Protein AF-A0A9W6B5H7-F1 (afdb_monomer_lite)

pLDDT: mean 91.6, std 6.84, range [58.97, 98.62]

Structure (mmCIF, N/CA/C/O backbone):
data_AF-A0A9W6B5H7-F1
#
_entry.id   AF-A0A9W6B5H7-F1
#
loop_
_atom_site.group_PDB
_atom_site.id
_atom_site.type_symbol
_atom_site.label_atom_id
_atom_site.label_alt_id
_atom_site.label_comp_id
_atom_site.label_asym_id
_atom_site.label_entity_id
_atom_site.label_seq_id
_atom_site.pdbx_PDB_ins_code
_atom_site.Cartn_x
_atom_site.Cartn_y
_atom_site.Cartn_z
_atom_site.occupancy
_atom_site.B_iso_or_equiv
_atom_site.auth_seq_id
_atom_site.auth_comp_id
_atom_site.auth_asym_id
_atom_site.auth_atom_id
_atom_site.pdbx_PDB_model_num
ATOM 1 N N . MET A 1 1 ? -3.589 -27.703 13.456 1.00 58.97 1 MET A N 1
ATOM 2 C CA . MET A 1 1 ? -4.017 -26.442 14.111 1.00 58.97 1 MET A CA 1
ATOM 3 C C . MET A 1 1 ? -4.837 -25.630 13.110 1.00 58.97 1 MET A C 1
ATOM 5 O O . MET A 1 1 ? -4.331 -25.389 12.023 1.00 58.97 1 MET A O 1
ATOM 9 N N . LYS A 1 2 ? -6.095 -25.257 13.400 1.00 81.12 2 LYS A N 1
ATOM 10 C CA . LYS A 1 2 ? -6.900 -24.434 12.470 1.00 81.12 2 LYS A CA 1
ATOM 11 C C . LYS A 1 2 ? -6.377 -22.989 12.473 1.00 81.12 2 LYS A C 1
ATOM 13 O O . LYS A 1 2 ? -6.200 -22.404 13.541 1.00 81.12 2 LYS A O 1
ATOM 18 N N . LEU A 1 3 ? -6.104 -22.424 11.295 1.00 87.00 3 LEU A N 1
ATOM 19 C CA . LEU A 1 3 ? -5.715 -21.017 11.154 1.00 87.00 3 LEU A CA 1
ATOM 20 C C . LEU A 1 3 ? -6.911 -20.115 11.483 1.00 87.00 3 LEU A C 1
ATOM 22 O O . LEU A 1 3 ? -8.020 -20.344 11.004 1.00 87.00 3 LEU A O 1
ATOM 26 N N . THR A 1 4 ? -6.695 -19.089 12.307 1.00 95.19 4 THR A N 1
ATOM 27 C CA . THR A 1 4 ? -7.731 -18.091 12.610 1.00 95.19 4 THR A CA 1
ATOM 28 C C . THR A 1 4 ? -7.755 -17.014 11.527 1.00 95.19 4 THR A C 1
ATOM 30 O O . THR A 1 4 ? -6.717 -16.729 10.928 1.00 95.19 4 THR A O 1
ATOM 33 N N . LYS A 1 5 ? -8.909 -16.358 11.315 1.00 95.75 5 LYS A N 1
ATOM 34 C CA . LYS A 1 5 ? -9.032 -15.216 10.381 1.00 95.75 5 LYS A CA 1
ATOM 35 C C . LYS A 1 5 ? -7.930 -14.179 10.610 1.00 95.75 5 LYS A C 1
ATOM 37 O O . LYS A 1 5 ? -7.270 -13.764 9.670 1.00 95.75 5 LYS A O 1
ATOM 42 N N . ARG A 1 6 ?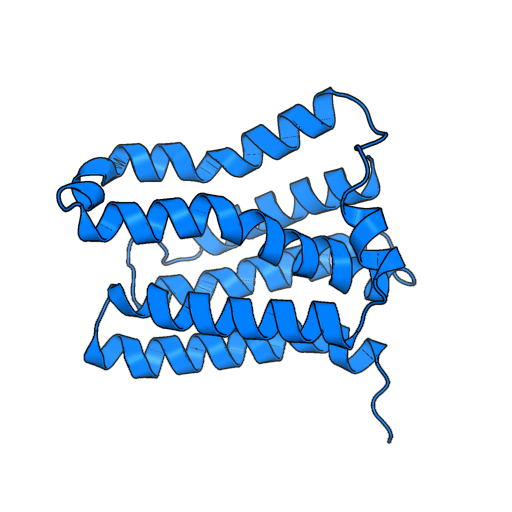 -7.662 -13.862 11.881 1.00 96.19 6 ARG A N 1
ATOM 43 C CA . ARG A 1 6 ? -6.600 -12.938 12.285 1.00 96.19 6 ARG A CA 1
ATOM 44 C C . ARG A 1 6 ? -5.213 -13.365 11.819 1.00 96.19 6 ARG A C 1
ATOM 46 O O . ARG A 1 6 ? -4.495 -12.546 11.265 1.00 96.19 6 ARG A O 1
ATOM 53 N N . LYS A 1 7 ? -4.833 -14.628 12.031 1.00 96.19 7 LYS A N 1
ATOM 54 C CA . LYS A 1 7 ? -3.529 -15.130 11.569 1.00 96.19 7 LYS A CA 1
ATOM 55 C C . LYS A 1 7 ? -3.413 -15.054 10.047 1.00 96.19 7 LYS A C 1
ATOM 57 O O . LYS A 1 7 ? -2.348 -14.720 9.553 1.00 96.19 7 LYS A O 1
ATOM 62 N N . ILE A 1 8 ? -4.504 -15.328 9.329 1.00 97.69 8 ILE A N 1
ATOM 63 C CA . ILE A 1 8 ? -4.529 -15.258 7.865 1.00 97.69 8 ILE A CA 1
ATOM 64 C C . ILE A 1 8 ? -4.346 -13.813 7.388 1.00 97.69 8 ILE A C 1
ATOM 66 O O . ILE A 1 8 ? -3.457 -13.560 6.585 1.00 97.69 8 ILE A O 1
ATOM 70 N N . VAL A 1 9 ? -5.126 -12.866 7.917 1.00 98.06 9 VAL A N 1
ATOM 71 C CA . VAL A 1 9 ? -5.035 -11.450 7.528 1.00 98.06 9 VAL A CA 1
ATOM 72 C C . VAL A 1 9 ? -3.661 -10.871 7.865 1.00 98.06 9 VAL A C 1
ATOM 74 O O . VAL A 1 9 ? -3.029 -10.276 7.003 1.00 98.06 9 VAL A O 1
ATOM 77 N N . LEU A 1 10 ? -3.130 -11.105 9.067 1.00 97.81 10 LEU A N 1
ATOM 78 C CA . LEU A 1 10 ? -1.811 -10.575 9.439 1.00 97.81 10 LEU A CA 1
ATOM 79 C C . LEU A 1 10 ? -0.652 -11.216 8.655 1.00 97.81 10 LEU A C 1
ATOM 81 O O . LEU A 1 10 ? 0.398 -10.600 8.524 1.00 97.81 10 LEU A O 1
ATOM 85 N N . ALA A 1 11 ? -0.824 -12.426 8.116 1.00 97.88 11 ALA A N 1
ATOM 86 C CA . ALA A 1 11 ? 0.166 -13.055 7.240 1.00 97.88 11 ALA A CA 1
ATOM 87 C C . ALA A 1 11 ? -0.019 -12.690 5.756 1.00 97.88 11 ALA A C 1
ATOM 89 O O . ALA A 1 11 ? 0.908 -12.871 4.967 1.00 97.88 11 ALA A O 1
ATOM 90 N N . SER A 1 12 ? -1.193 -12.179 5.367 1.00 98.44 12 SER A N 1
ATOM 91 C CA . SER A 1 12 ? -1.520 -11.894 3.967 1.00 98.44 12 SER A CA 1
ATOM 92 C C . SER A 1 12 ? -0.563 -10.920 3.266 1.00 98.44 12 SER A C 1
ATOM 94 O O . SER A 1 12 ? -0.251 -11.202 2.110 1.00 98.44 12 SER A O 1
ATOM 96 N N . PRO A 1 13 ? 0.031 -9.892 3.916 1.00 98.44 13 PRO A N 1
ATOM 97 C CA . PRO A 1 13 ? 1.033 -9.056 3.259 1.00 98.44 13 PRO A CA 1
ATOM 98 C C . PRO A 1 13 ? 2.221 -9.858 2.729 1.00 98.44 13 PRO A C 1
ATOM 100 O O . PRO A 1 13 ? 2.645 -9.641 1.606 1.00 98.44 13 PRO A O 1
ATOM 103 N N . LEU A 1 14 ? 2.715 -10.840 3.489 1.00 98.12 14 LEU A N 1
ATOM 104 C CA . LEU A 1 14 ? 3.861 -11.653 3.070 1.00 98.12 14 LEU A CA 1
ATOM 105 C C . LEU A 1 14 ? 3.535 -12.507 1.841 1.00 98.12 14 LEU A C 1
ATOM 107 O O . LEU A 1 14 ? 4.377 -12.674 0.963 1.00 98.12 14 LEU A O 1
ATOM 111 N N . LEU A 1 15 ? 2.305 -13.024 1.767 1.00 97.88 15 LEU A N 1
ATOM 112 C CA . LEU A 1 15 ? 1.826 -13.767 0.605 1.00 97.88 15 LEU A CA 1
ATOM 113 C C . LEU A 1 15 ? 1.706 -12.860 -0.624 1.00 97.88 15 LEU A C 1
ATOM 115 O O . LEU A 1 15 ? 2.151 -13.246 -1.700 1.00 97.88 15 LEU A O 1
ATOM 119 N N . ILE A 1 16 ? 1.122 -11.671 -0.463 1.00 98.44 16 ILE A N 1
ATOM 120 C CA . ILE A 1 16 ? 0.948 -10.707 -1.557 1.00 98.44 16 ILE A CA 1
ATOM 121 C C . ILE A 1 16 ? 2.308 -10.261 -2.085 1.00 98.44 16 ILE A C 1
ATOM 123 O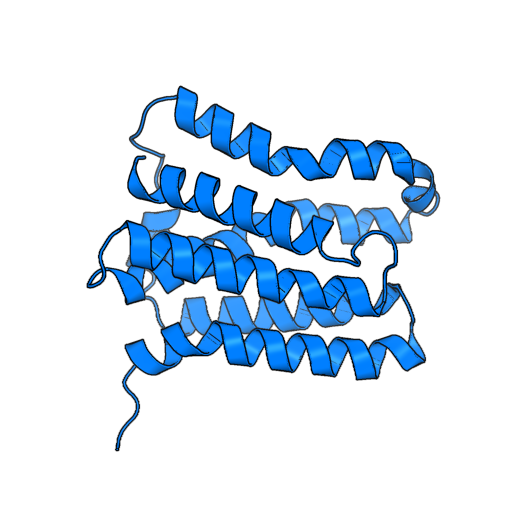 O . ILE A 1 16 ? 2.541 -10.358 -3.283 1.00 98.44 16 ILE A O 1
ATOM 127 N N . ILE A 1 17 ? 3.238 -9.913 -1.194 1.00 98.12 17 ILE A N 1
ATOM 128 C CA . ILE A 1 17 ? 4.619 -9.576 -1.549 1.00 98.12 17 ILE A CA 1
ATOM 129 C C . ILE A 1 17 ? 5.252 -10.725 -2.342 1.00 98.12 17 ILE A C 1
ATOM 131 O O . ILE A 1 17 ? 5.761 -10.507 -3.438 1.00 98.12 17 ILE A O 1
ATOM 135 N N . ALA A 1 18 ? 5.182 -11.962 -1.843 1.00 98.19 18 ALA A N 1
ATOM 136 C CA . ALA A 1 18 ? 5.758 -13.114 -2.535 1.00 98.19 18 ALA A CA 1
ATOM 137 C C . ALA A 1 18 ? 5.162 -13.325 -3.939 1.00 98.19 18 ALA A C 1
ATOM 139 O O . ALA A 1 18 ? 5.902 -13.593 -4.888 1.00 98.19 18 ALA A O 1
ATOM 140 N N . ILE A 1 19 ? 3.841 -13.170 -4.087 1.00 98.12 19 ILE A N 1
ATOM 141 C CA . ILE A 1 19 ? 3.166 -13.247 -5.388 1.00 98.12 19 ILE A CA 1
ATOM 142 C C . ILE A 1 19 ? 3.634 -12.108 -6.295 1.00 98.12 19 ILE A C 1
ATOM 144 O O . ILE A 1 19 ? 4.019 -12.371 -7.431 1.00 98.12 19 ILE A O 1
ATOM 148 N N . ASN A 1 20 ? 3.676 -10.872 -5.802 1.00 97.62 20 ASN A N 1
ATOM 149 C CA . ASN A 1 20 ? 4.128 -9.717 -6.568 1.00 97.62 20 ASN A CA 1
ATOM 150 C C . ASN A 1 20 ? 5.566 -9.914 -7.071 1.00 97.62 20 ASN A C 1
ATOM 152 O O . ASN A 1 20 ? 5.827 -9.689 -8.251 1.00 97.62 20 ASN A O 1
ATOM 156 N N . PHE A 1 21 ? 6.485 -10.403 -6.229 1.00 97.00 21 PHE A N 1
ATOM 157 C CA . PHE A 1 21 ? 7.851 -10.750 -6.643 1.00 97.00 21 PHE A CA 1
ATOM 158 C C . PHE A 1 21 ? 7.857 -11.830 -7.732 1.00 97.00 21 PHE A C 1
ATOM 160 O O . PHE A 1 21 ? 8.553 -11.683 -8.736 1.00 97.00 21 PHE A O 1
ATOM 167 N N . ALA A 1 22 ? 7.059 -12.891 -7.584 1.00 97.00 22 ALA A N 1
ATOM 168 C CA . ALA A 1 22 ? 6.954 -13.931 -8.605 1.00 97.00 22 ALA A CA 1
ATOM 169 C C . ALA A 1 22 ? 6.466 -13.362 -9.949 1.00 97.00 22 ALA A C 1
ATOM 171 O O . ALA A 1 22 ? 7.064 -13.636 -10.988 1.00 97.00 22 ALA A O 1
ATOM 172 N N . ILE A 1 23 ? 5.430 -12.521 -9.934 1.00 96.88 23 ILE A N 1
ATOM 173 C CA . ILE A 1 23 ? 4.910 -11.844 -11.128 1.00 96.88 23 ILE A CA 1
ATOM 174 C C . ILE A 1 23 ? 5.960 -10.909 -11.726 1.00 96.88 23 ILE A C 1
ATOM 176 O O . ILE A 1 23 ? 6.160 -10.922 -12.938 1.00 96.88 23 ILE A O 1
ATOM 180 N N . ALA A 1 24 ? 6.678 -10.156 -10.898 1.00 95.81 24 ALA A N 1
ATOM 181 C CA . ALA A 1 24 ? 7.726 -9.257 -11.348 1.00 95.81 24 ALA A CA 1
ATOM 182 C C . ALA A 1 24 ? 8.868 -9.993 -12.055 1.00 95.81 24 ALA A C 1
ATOM 184 O O . ALA A 1 24 ? 9.307 -9.537 -13.107 1.00 95.81 24 ALA A O 1
ATOM 185 N N . PHE A 1 25 ? 9.318 -11.140 -11.540 1.00 95.50 25 PHE A N 1
ATOM 186 C CA . PHE A 1 25 ? 10.350 -11.941 -12.204 1.00 95.50 25 PHE A CA 1
ATOM 187 C C . PHE A 1 25 ? 9.834 -12.637 -13.468 1.00 95.50 25 PHE A C 1
ATOM 189 O O . PHE A 1 25 ? 10.541 -12.677 -14.475 1.00 95.50 25 PHE A O 1
ATOM 196 N N . LEU A 1 26 ? 8.605 -13.164 -13.437 1.00 95.38 26 LEU A N 1
ATOM 197 C CA . LEU A 1 26 ? 7.999 -13.832 -14.588 1.00 95.38 26 LEU A CA 1
ATOM 198 C C . LEU A 1 26 ? 7.763 -12.844 -15.730 1.00 95.38 26 LEU A C 1
ATOM 200 O O . LEU A 1 26 ? 8.315 -13.020 -16.811 1.00 95.38 26 LEU A O 1
ATOM 204 N N . PHE A 1 27 ? 6.981 -11.790 -15.493 1.00 94.38 27 PHE A N 1
ATOM 205 C CA . PHE A 1 27 ? 6.613 -10.814 -16.519 1.00 94.38 27 PHE A CA 1
ATOM 206 C C . PHE A 1 27 ? 7.745 -9.841 -16.841 1.00 94.38 27 PHE A C 1
ATOM 208 O O . PHE A 1 27 ? 7.862 -9.429 -17.992 1.00 94.38 27 PHE A O 1
ATOM 215 N N . GLY A 1 28 ? 8.621 -9.524 -15.884 1.00 92.38 28 GLY A N 1
ATOM 216 C CA . GLY A 1 28 ? 9.789 -8.666 -16.107 1.00 92.38 28 GLY A CA 1
ATOM 217 C C . GLY A 1 28 ? 10.670 -9.154 -17.250 1.00 92.38 28 GLY A C 1
ATOM 218 O O . GLY A 1 28 ? 11.082 -8.369 -18.102 1.00 92.38 28 GLY A O 1
ATOM 219 N N . LYS A 1 29 ? 10.850 -10.474 -17.364 1.00 90.56 29 LYS A N 1
ATOM 220 C CA . LYS A 1 29 ? 11.599 -11.089 -18.466 1.00 90.56 29 LYS A CA 1
ATOM 221 C C . LYS A 1 29 ? 10.948 -10.887 -19.843 1.00 90.56 29 LYS A C 1
ATOM 223 O O . LYS A 1 29 ? 11.661 -10.862 -20.842 1.00 90.56 29 LYS A O 1
ATOM 228 N N . PHE A 1 30 ? 9.621 -10.771 -19.913 1.00 92.88 30 PHE A N 1
ATOM 229 C CA . PHE A 1 30 ? 8.880 -10.698 -21.179 1.00 92.88 30 PHE A CA 1
ATOM 230 C C . PHE A 1 30 ? 8.535 -9.270 -21.602 1.00 92.88 30 PHE A C 1
ATOM 232 O O . PHE A 1 30 ? 8.572 -8.965 -22.790 1.00 92.88 30 PHE A O 1
ATOM 239 N N . ILE A 1 31 ? 8.178 -8.406 -20.648 1.00 91.62 31 ILE A N 1
ATOM 240 C CA . ILE A 1 31 ? 7.649 -7.060 -20.921 1.00 91.62 31 ILE A CA 1
ATOM 241 C C . ILE A 1 31 ? 8.429 -5.941 -20.208 1.00 91.62 31 ILE A C 1
ATOM 243 O O . ILE A 1 31 ? 8.059 -4.768 -20.303 1.00 91.62 31 ILE A O 1
ATOM 247 N N . GLY A 1 32 ? 9.531 -6.277 -19.526 1.00 88.31 32 GLY A N 1
ATOM 248 C CA . GLY A 1 32 ? 10.439 -5.317 -18.897 1.00 88.31 32 GLY A CA 1
ATOM 249 C C . GLY A 1 32 ? 9.717 -4.395 -17.919 1.00 88.31 32 GLY A C 1
ATOM 250 O O . GLY A 1 32 ? 8.944 -4.848 -17.075 1.00 88.31 32 GLY A O 1
ATOM 251 N N . LYS A 1 33 ? 9.915 -3.079 -18.076 1.00 83.69 33 LYS A N 1
ATOM 252 C CA . LYS A 1 33 ? 9.289 -2.057 -17.223 1.00 83.69 33 LYS A CA 1
ATOM 253 C C . LYS A 1 33 ? 7.764 -2.150 -17.163 1.00 83.69 33 LYS A C 1
ATOM 255 O O . LYS A 1 33 ? 7.191 -1.823 -16.133 1.00 83.69 33 LYS A O 1
ATOM 260 N N . TRP A 1 34 ? 7.104 -2.649 -18.214 1.00 87.44 34 TRP A N 1
ATOM 261 C CA . TRP A 1 34 ? 5.646 -2.815 -18.251 1.00 87.44 34 TRP A CA 1
ATOM 262 C C . TRP A 1 34 ? 5.129 -3.912 -17.314 1.00 87.44 34 TRP A C 1
ATOM 264 O O . TRP A 1 34 ? 3.922 -3.997 -17.100 1.00 87.44 34 TRP A O 1
ATOM 274 N N . ALA A 1 35 ? 6.016 -4.707 -16.703 1.00 91.88 35 ALA A N 1
ATOM 275 C CA . ALA A 1 35 ? 5.662 -5.676 -15.670 1.00 91.88 35 ALA A CA 1
ATOM 276 C C . ALA A 1 35 ? 4.965 -5.038 -14.459 1.00 91.88 35 ALA A C 1
ATOM 278 O O . ALA A 1 35 ? 4.253 -5.741 -13.748 1.00 91.88 35 ALA A O 1
ATOM 279 N N . PHE A 1 36 ? 5.079 -3.718 -14.258 1.00 89.38 36 PHE A N 1
ATOM 280 C CA . PHE A 1 36 ? 4.302 -3.014 -13.235 1.00 89.38 36 PHE A CA 1
ATOM 281 C C . PHE A 1 36 ? 2.784 -3.204 -13.407 1.00 89.38 36 PHE A C 1
ATOM 283 O O . PHE A 1 36 ? 2.081 -3.312 -12.409 1.00 89.38 36 PHE A O 1
ATOM 290 N N . ILE A 1 37 ? 2.274 -3.302 -14.645 1.00 91.31 37 ILE A N 1
ATOM 291 C CA . ILE A 1 37 ? 0.836 -3.463 -14.912 1.00 91.31 37 ILE A CA 1
ATOM 292 C C . ILE A 1 37 ? 0.306 -4.777 -14.318 1.00 91.31 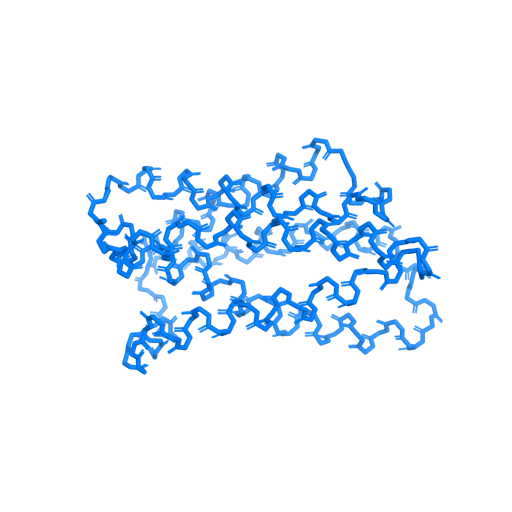37 ILE A C 1
ATOM 294 O O . ILE A 1 37 ? -0.598 -4.716 -13.484 1.00 91.31 37 ILE A O 1
ATOM 298 N N . PRO A 1 38 ? 0.822 -5.968 -14.693 1.00 94.56 38 PRO A N 1
ATOM 299 C CA . PRO A 1 38 ? 0.340 -7.211 -14.102 1.00 94.56 38 PRO A CA 1
ATOM 300 C C . PRO A 1 38 ? 0.614 -7.301 -12.596 1.00 94.56 38 PRO A C 1
ATOM 302 O O . PRO A 1 38 ? -0.206 -7.894 -11.901 1.00 94.56 38 PRO A O 1
ATOM 305 N N . ILE A 1 39 ? 1.699 -6.699 -12.081 1.00 95.12 39 ILE A N 1
ATOM 306 C CA . ILE A 1 39 ? 1.951 -6.618 -10.629 1.00 95.12 39 ILE A CA 1
ATOM 307 C C . ILE A 1 39 ? 0.793 -5.887 -9.938 1.00 95.12 39 ILE A C 1
ATOM 309 O O . ILE A 1 39 ? 0.138 -6.474 -9.082 1.00 95.12 39 ILE A O 1
ATOM 313 N N . ILE A 1 40 ? 0.486 -4.655 -10.360 1.00 94.81 40 ILE A N 1
ATOM 314 C CA . ILE A 1 40 ? -0.577 -3.830 -9.766 1.00 94.81 40 ILE A CA 1
ATOM 315 C C . ILE A 1 40 ? -1.944 -4.505 -9.881 1.00 94.81 40 ILE A C 1
ATOM 317 O O . ILE A 1 40 ? -2.703 -4.528 -8.919 1.00 94.81 40 ILE A O 1
ATOM 321 N N . LEU A 1 41 ? -2.278 -5.082 -11.038 1.00 95.94 41 LEU A N 1
ATOM 322 C CA . LEU A 1 41 ? -3.585 -5.717 -11.231 1.00 95.94 41 LEU A CA 1
ATOM 323 C C . LEU A 1 41 ? -3.783 -6.930 -10.313 1.00 95.94 41 LEU A C 1
ATOM 325 O O . LEU A 1 41 ? -4.866 -7.112 -9.753 1.00 95.94 41 LEU A O 1
ATOM 329 N N . ILE A 1 42 ? -2.748 -7.758 -10.153 1.00 97.25 42 ILE A N 1
ATOM 330 C CA . ILE A 1 42 ? -2.794 -8.924 -9.264 1.00 97.25 42 ILE A CA 1
ATOM 331 C C . ILE A 1 42 ? -2.832 -8.477 -7.807 1.00 97.25 42 ILE A C 1
ATOM 333 O O . ILE A 1 42 ? -3.641 -8.992 -7.035 1.00 97.25 42 ILE A O 1
ATOM 337 N N . GLU A 1 43 ? -2.021 -7.491 -7.441 1.00 97.50 43 GLU A N 1
ATOM 338 C CA . GLU A 1 43 ? -2.033 -6.892 -6.114 1.00 97.50 43 GLU A CA 1
ATOM 339 C C . GLU A 1 43 ? -3.411 -6.334 -5.753 1.00 97.50 43 GLU A C 1
ATOM 341 O O . GLU A 1 43 ? -3.968 -6.699 -4.719 1.00 97.50 43 GLU A O 1
ATOM 346 N N . TRP A 1 44 ? -4.010 -5.526 -6.629 1.00 98.00 44 TRP A N 1
ATOM 347 C CA . TRP A 1 44 ? -5.355 -4.992 -6.438 1.00 98.00 44 TRP A CA 1
ATOM 348 C C . TRP A 1 44 ? -6.379 -6.100 -6.246 1.00 98.00 44 TRP A C 1
ATOM 350 O O . TRP A 1 44 ? -7.208 -6.020 -5.340 1.00 98.00 44 TRP A O 1
ATOM 360 N N . TYR A 1 45 ? -6.314 -7.157 -7.058 1.00 98.25 45 TYR A N 1
ATOM 361 C CA . TYR A 1 45 ? -7.217 -8.291 -6.911 1.00 98.25 45 TYR A CA 1
ATOM 362 C C . TYR A 1 45 ? -7.056 -8.973 -5.548 1.00 98.25 45 TYR A C 1
ATOM 364 O O . TYR A 1 45 ? -8.051 -9.289 -4.895 1.00 98.25 45 TYR A O 1
ATOM 372 N N . LEU A 1 46 ? -5.818 -9.161 -5.083 1.00 98.50 46 LEU A N 1
ATOM 373 C CA . LEU A 1 46 ? -5.537 -9.755 -3.779 1.00 98.50 46 LEU A CA 1
ATOM 374 C C . LEU A 1 46 ? -5.992 -8.847 -2.632 1.00 98.50 46 LEU A C 1
ATOM 376 O O . LEU A 1 46 ? -6.680 -9.327 -1.730 1.00 98.50 46 LEU A O 1
ATOM 380 N N . PHE A 1 47 ? -5.687 -7.548 -2.672 1.00 98.62 47 PHE A N 1
ATOM 381 C CA . PHE A 1 47 ? -6.166 -6.582 -1.682 1.00 98.62 47 PHE A CA 1
ATOM 382 C C . PHE A 1 47 ? -7.688 -6.579 -1.609 1.00 98.62 47 PHE A C 1
ATOM 384 O O . PHE A 1 47 ? -8.244 -6.790 -0.531 1.00 98.62 47 PHE A O 1
ATOM 391 N N . VAL A 1 48 ? -8.373 -6.430 -2.745 1.00 98.50 48 VAL A N 1
ATOM 392 C CA . VAL A 1 48 ? -9.840 -6.447 -2.807 1.00 98.50 48 VAL A CA 1
ATOM 393 C C . VAL A 1 48 ? -10.391 -7.776 -2.295 1.00 98.50 48 VAL A C 1
ATOM 395 O O . VAL A 1 48 ? -11.331 -7.773 -1.499 1.00 98.50 48 VAL A O 1
ATOM 398 N N . PHE A 1 49 ? -9.792 -8.908 -2.672 1.00 98.56 49 PHE A N 1
ATOM 399 C CA . PHE A 1 49 ? -10.180 -10.218 -2.156 1.00 98.56 49 PHE A CA 1
ATOM 400 C C . PHE A 1 49 ? -10.088 -10.266 -0.628 1.00 98.56 49 PHE A C 1
ATOM 402 O O . PHE A 1 49 ? -11.071 -10.618 0.025 1.00 98.56 49 PHE A O 1
ATOM 409 N N . PHE A 1 50 ? -8.952 -9.884 -0.038 1.00 98.56 50 PHE A N 1
ATOM 410 C CA . PHE A 1 50 ? -8.774 -9.910 1.414 1.00 98.56 50 PHE A CA 1
ATOM 411 C C . PHE A 1 50 ? -9.708 -8.923 2.124 1.00 98.56 50 PHE A C 1
ATOM 413 O O . PHE A 1 50 ? -10.345 -9.295 3.112 1.00 98.56 50 PHE A O 1
ATOM 420 N N . ILE A 1 51 ? -9.864 -7.708 1.598 1.00 98.38 51 ILE A N 1
ATOM 421 C CA . ILE A 1 51 ? -10.793 -6.707 2.127 1.00 98.38 51 ILE A CA 1
ATOM 422 C C . ILE A 1 51 ? -12.214 -7.279 2.149 1.00 98.38 51 ILE A C 1
ATOM 424 O O . ILE A 1 51 ? -12.823 -7.361 3.215 1.00 98.38 51 ILE A O 1
ATOM 428 N N . LEU A 1 52 ? -12.743 -7.734 1.011 1.00 98.19 52 LEU A N 1
ATOM 429 C CA . LEU A 1 52 ? -14.123 -8.222 0.909 1.00 98.19 52 LEU A CA 1
ATOM 430 C C . LEU A 1 52 ? -14.352 -9.521 1.689 1.00 98.19 52 LEU A C 1
ATOM 432 O O . LEU A 1 52 ? -15.422 -9.718 2.260 1.00 98.19 52 LEU A O 1
ATOM 436 N N . ARG A 1 53 ? -13.355 -10.412 1.737 1.00 98.00 53 ARG A N 1
ATOM 437 C CA . ARG A 1 53 ? -13.471 -11.723 2.388 1.00 98.00 53 ARG A CA 1
ATOM 438 C C . ARG A 1 53 ? -13.434 -11.649 3.912 1.00 98.00 53 ARG A C 1
ATOM 440 O O . ARG A 1 53 ? -14.032 -12.518 4.564 1.00 98.00 53 ARG A O 1
ATOM 447 N N . TYR A 1 54 ? -12.696 -10.685 4.462 1.00 97.88 54 TYR A N 1
ATOM 448 C CA . TYR A 1 54 ? -12.389 -10.596 5.892 1.00 97.88 54 TYR A CA 1
ATOM 449 C C . TYR A 1 54 ? -12.999 -9.379 6.592 1.00 97.88 54 TYR A C 1
ATOM 451 O O . TYR A 1 54 ? -12.778 -9.222 7.792 1.00 97.88 54 TYR A O 1
ATOM 459 N N . THR A 1 55 ? -13.809 -8.575 5.904 1.00 97.06 55 THR A N 1
ATOM 460 C CA . THR A 1 55 ? -14.581 -7.486 6.523 1.00 97.06 55 THR A CA 1
ATOM 461 C C . THR A 1 55 ? -16.049 -7.531 6.140 1.00 97.06 55 THR A C 1
ATOM 463 O O . THR A 1 55 ? -16.429 -8.072 5.099 1.00 97.06 55 THR A O 1
ATOM 466 N N . GLU A 1 56 ? -16.879 -6.930 6.982 1.00 95.94 56 GLU A N 1
ATOM 467 C CA . GLU A 1 56 ? -18.293 -6.707 6.702 1.00 95.94 56 GLU A CA 1
ATOM 468 C C . GLU A 1 56 ? -18.482 -5.371 5.975 1.00 95.94 56 GLU A C 1
ATOM 470 O O . GLU A 1 56 ? -17.573 -4.535 5.913 1.00 95.94 56 GLU A O 1
ATOM 475 N N . LYS A 1 57 ? -19.651 -5.179 5.360 1.00 95.50 57 LYS A N 1
ATOM 476 C CA . LYS A 1 57 ? -19.933 -3.965 4.582 1.00 95.50 57 LYS A CA 1
ATOM 477 C C . LYS A 1 57 ? -19.879 -2.731 5.481 1.00 95.50 57 LYS A C 1
ATOM 479 O O . LYS A 1 57 ? -19.305 -1.720 5.095 1.00 95.50 57 LYS A O 1
ATOM 484 N N . GLU A 1 58 ? -20.410 -2.866 6.685 1.00 95.94 58 GLU A N 1
ATOM 485 C CA . GLU A 1 58 ? -20.502 -1.858 7.730 1.00 95.94 58 GLU A CA 1
ATOM 486 C C . GLU A 1 58 ? -19.106 -1.366 8.134 1.00 95.94 58 GLU A C 1
ATOM 488 O O . GLU A 1 58 ? -18.876 -0.160 8.193 1.00 95.94 58 GLU A O 1
ATOM 493 N N . THR A 1 59 ? -18.147 -2.285 8.311 1.00 94.88 59 THR A N 1
ATOM 494 C CA . THR A 1 59 ? -16.742 -1.952 8.599 1.00 94.88 59 THR A CA 1
ATOM 495 C C . THR A 1 59 ? -16.124 -1.117 7.477 1.00 94.88 59 THR A C 1
ATOM 497 O O . THR A 1 59 ? -15.517 -0.085 7.742 1.00 94.88 59 THR A O 1
ATOM 500 N N . ARG A 1 60 ? -16.322 -1.510 6.213 1.00 94.88 60 ARG A N 1
ATOM 501 C CA . ARG A 1 60 ? -15.767 -0.773 5.063 1.00 94.88 60 ARG A CA 1
ATOM 502 C C . ARG A 1 60 ? -16.405 0.599 4.887 1.00 94.88 60 ARG A C 1
ATOM 504 O O . ARG A 1 60 ? -15.726 1.557 4.537 1.00 94.88 60 ARG A O 1
ATOM 511 N N . THR A 1 61 ? -17.709 0.710 5.132 1.00 94.06 61 THR A N 1
ATOM 512 C CA . THR A 1 61 ? -18.407 1.999 5.102 1.00 94.06 61 THR A CA 1
ATOM 513 C C . THR A 1 61 ? -17.930 2.917 6.228 1.00 94.06 61 THR A C 1
ATOM 515 O O . THR A 1 61 ? -17.852 4.125 6.019 1.00 94.06 61 THR A O 1
ATOM 518 N N . ALA A 1 62 ? -17.552 2.373 7.389 1.00 92.19 62 ALA A N 1
ATOM 519 C CA . ALA A 1 62 ? -16.968 3.165 8.468 1.00 92.19 62 ALA A CA 1
ATOM 520 C C . ALA A 1 62 ? -15.628 3.815 8.067 1.00 92.19 62 ALA A C 1
ATOM 522 O O . ALA A 1 62 ? -15.382 4.953 8.451 1.00 92.19 62 ALA A O 1
ATOM 523 N N . TRP A 1 63 ? -14.809 3.159 7.236 1.00 92.25 63 TRP A N 1
ATOM 524 C CA . TRP A 1 63 ? -13.542 3.722 6.737 1.00 92.25 63 TRP A CA 1
ATOM 525 C C . TRP A 1 63 ? -13.717 4.917 5.788 1.00 92.25 63 TRP A C 1
ATOM 527 O O . TRP A 1 63 ? -12.787 5.692 5.599 1.00 92.25 63 TRP A O 1
ATOM 537 N N . LEU A 1 64 ? -14.905 5.081 5.201 1.00 91.19 64 LEU A N 1
ATOM 538 C CA . LEU A 1 64 ? -15.250 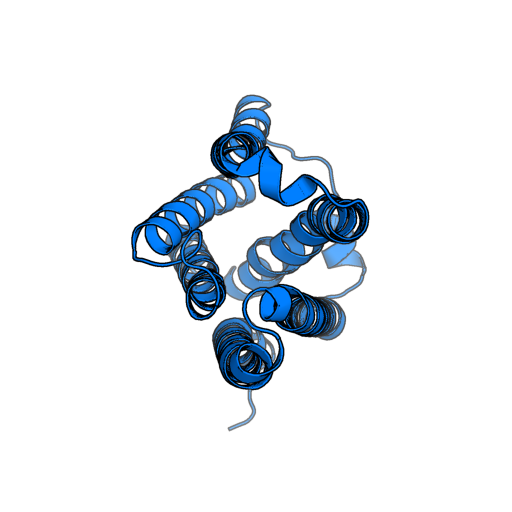6.212 4.330 1.00 91.19 64 LEU A CA 1
ATOM 539 C C . LEU A 1 64 ? -15.816 7.412 5.097 1.00 91.19 64 LEU A C 1
ATOM 541 O O . LEU A 1 64 ? -16.185 8.419 4.489 1.00 91.19 64 LEU A O 1
ATOM 545 N N . GLN A 1 65 ? -15.950 7.308 6.419 1.00 89.88 65 GLN A N 1
ATOM 546 C CA . GLN A 1 65 ? -16.442 8.415 7.223 1.00 89.88 65 GLN A CA 1
ATOM 547 C C . GLN A 1 65 ? -15.445 9.573 7.224 1.00 89.88 65 GLN A C 1
ATOM 549 O O . GLN A 1 65 ? -14.236 9.402 7.080 1.00 89.88 65 GLN A O 1
ATOM 554 N N . LYS A 1 66 ? -15.973 10.785 7.405 1.00 85.31 66 LYS A N 1
ATOM 555 C CA . LYS A 1 66 ? -15.146 11.984 7.513 1.00 85.31 66 LYS A CA 1
ATOM 556 C C . LYS A 1 66 ? -14.196 11.849 8.706 1.00 85.31 66 LYS A C 1
ATOM 558 O O . LYS A 1 66 ? -14.627 11.479 9.798 1.00 85.31 66 LYS A O 1
ATOM 563 N N . SER A 1 67 ? -12.938 12.215 8.481 1.00 83.38 67 SER A N 1
ATOM 564 C CA . SER A 1 67 ? -11.911 12.306 9.520 1.00 83.38 67 SER A CA 1
ATOM 565 C C . SER A 1 67 ? -12.377 13.223 10.668 1.00 83.38 67 SER A C 1
ATOM 567 O O . SER A 1 67 ? -13.018 14.254 10.425 1.00 83.38 67 SER A O 1
ATOM 569 N N . LYS A 1 68 ? -12.132 12.814 11.921 1.00 82.50 68 LYS A N 1
ATOM 570 C CA . LYS A 1 68 ? -12.569 13.521 13.139 1.00 82.50 68 LYS A CA 1
ATOM 571 C C . LYS A 1 68 ? -11.448 14.341 13.780 1.00 82.50 68 LYS A C 1
ATOM 573 O O . LYS A 1 68 ? -11.734 15.200 14.613 1.00 82.50 68 LYS A O 1
ATOM 578 N N . GLY A 1 69 ? -10.195 14.090 13.414 1.00 78.50 69 GLY A N 1
ATOM 579 C CA . GLY A 1 69 ? -9.034 14.842 13.886 1.00 78.50 69 GLY A CA 1
ATOM 580 C C . GLY A 1 69 ? -8.903 16.256 13.315 1.00 78.50 69 GLY A C 1
ATOM 581 O O . GLY A 1 69 ? -9.727 16.752 12.543 1.00 78.50 69 GLY A O 1
ATOM 582 N N . SER A 1 70 ? -7.836 16.939 13.734 1.00 84.75 70 SER A N 1
ATOM 583 C CA . SER A 1 70 ? -7.582 18.324 13.338 1.00 84.75 70 SER A CA 1
ATOM 584 C C . SER A 1 70 ? -7.268 18.446 11.842 1.00 84.75 70 SER A C 1
ATOM 586 O O . SER A 1 70 ? -6.665 17.569 11.224 1.00 84.75 70 SER A O 1
ATOM 588 N N . PHE A 1 71 ? -7.622 19.594 11.260 1.00 86.94 71 PHE A N 1
ATOM 589 C CA . PHE A 1 71 ? -7.368 19.895 9.848 1.00 86.94 71 PHE A CA 1
ATOM 590 C C . PHE A 1 71 ? -5.881 19.780 9.460 1.00 86.94 71 PHE A C 1
ATOM 592 O O . PHE A 1 71 ? -5.566 19.386 8.338 1.00 86.94 71 PHE A O 1
ATOM 599 N N . GLY A 1 72 ? -4.967 20.053 10.400 1.00 88.31 72 GLY A N 1
ATOM 600 C CA . GLY A 1 72 ? -3.524 19.935 10.181 1.00 88.31 72 GLY A CA 1
ATOM 601 C C . GLY A 1 72 ? -3.073 18.514 9.831 1.00 88.31 72 GLY A C 1
ATOM 602 O O . GLY A 1 72 ? -2.234 18.350 8.948 1.00 88.31 72 GLY A O 1
ATOM 603 N N . TRP A 1 73 ? -3.668 17.484 10.440 1.00 88.62 73 TRP A N 1
ATOM 604 C CA . TRP A 1 73 ? -3.342 16.092 10.110 1.00 88.62 73 TRP A CA 1
ATOM 605 C C . TRP A 1 73 ? -3.811 15.696 8.710 1.00 88.62 73 TRP A C 1
ATOM 607 O O . TRP A 1 73 ? -3.103 14.973 8.012 1.00 88.62 73 TRP A O 1
ATOM 617 N N . ASN A 1 74 ? -4.953 16.225 8.264 1.00 87.62 74 ASN A N 1
ATOM 618 C CA . ASN A 1 74 ? -5.436 16.007 6.900 1.00 87.62 74 ASN A CA 1
ATOM 619 C C . ASN A 1 74 ? -4.493 16.650 5.871 1.00 87.62 74 ASN A C 1
ATOM 621 O O . ASN A 1 74 ? -4.159 16.019 4.872 1.00 87.62 74 ASN A O 1
ATOM 625 N N . ILE A 1 75 ? -4.015 17.876 6.132 1.00 90.75 75 ILE A N 1
ATOM 626 C CA . ILE A 1 75 ? -3.009 18.525 5.275 1.00 90.75 75 ILE A CA 1
ATOM 627 C C . ILE A 1 75 ? -1.725 17.698 5.237 1.00 90.75 75 ILE A C 1
ATOM 629 O O . ILE A 1 75 ? -1.186 17.471 4.155 1.00 90.75 75 ILE A O 1
ATOM 633 N N . LEU A 1 76 ? -1.243 17.228 6.392 1.00 90.50 76 LEU A N 1
ATOM 634 C CA . LEU A 1 76 ? -0.030 16.418 6.452 1.00 90.50 76 LEU A CA 1
ATOM 635 C C . LEU A 1 76 ? -0.178 15.139 5.620 1.00 90.50 76 LEU A C 1
ATOM 637 O O . LEU A 1 76 ? 0.699 14.835 4.818 1.00 90.50 76 LEU A O 1
ATOM 641 N N . ALA A 1 77 ? -1.297 14.424 5.757 1.00 89.31 77 ALA A N 1
ATOM 642 C CA . ALA A 1 77 ? -1.560 13.206 4.995 1.00 89.31 77 ALA A CA 1
ATOM 643 C C . ALA A 1 77 ? -1.522 13.445 3.478 1.00 89.31 77 ALA A C 1
ATOM 645 O O . ALA A 1 77 ? -0.906 12.663 2.750 1.00 89.31 77 ALA A O 1
ATOM 646 N N . LEU A 1 78 ? -2.127 14.546 3.020 1.00 89.38 78 LEU A N 1
ATOM 647 C CA . LEU A 1 78 ? -2.107 14.954 1.616 1.00 89.38 78 LEU A CA 1
ATOM 648 C C . LEU A 1 78 ? -0.696 15.324 1.156 1.00 89.38 78 LEU A C 1
ATOM 650 O O . LEU A 1 78 ? -0.274 14.876 0.094 1.00 89.38 78 LEU A O 1
ATOM 654 N N . PHE A 1 79 ? 0.048 16.089 1.961 1.00 91.56 79 PHE A N 1
ATOM 655 C CA . PHE A 1 79 ? 1.414 16.497 1.634 1.00 91.56 79 PHE A CA 1
ATOM 656 C C . PHE A 1 79 ? 2.344 15.290 1.469 1.00 91.56 79 PHE A C 1
ATOM 658 O O . PHE A 1 79 ? 3.130 15.231 0.529 1.00 91.56 79 PHE A O 1
ATOM 665 N N . ILE A 1 80 ? 2.208 14.289 2.341 1.00 90.81 80 ILE A N 1
ATOM 666 C CA . ILE A 1 80 ? 2.954 13.035 2.224 1.00 90.81 80 ILE A CA 1
ATOM 667 C C . ILE A 1 80 ? 2.548 12.260 0.966 1.00 90.81 80 ILE A C 1
ATOM 669 O O . ILE A 1 80 ? 3.419 11.750 0.267 1.00 90.81 80 ILE A O 1
ATOM 673 N N . GLY A 1 81 ? 1.259 12.223 0.619 1.00 85.25 81 GLY A N 1
ATOM 674 C CA . GLY A 1 81 ? 0.788 11.547 -0.595 1.00 85.25 81 GLY A CA 1
ATOM 675 C C . GLY A 1 81 ? 1.235 12.181 -1.906 1.00 85.25 81 GLY A C 1
ATOM 676 O O . GLY A 1 81 ? 1.343 11.475 -2.904 1.00 85.25 81 GLY A O 1
ATOM 677 N N . ILE A 1 82 ? 1.560 13.474 -1.906 1.00 87.25 82 ILE A N 1
ATOM 678 C CA . ILE A 1 82 ? 2.119 14.156 -3.081 1.00 87.25 82 ILE A CA 1
ATOM 679 C C . ILE A 1 82 ? 3.652 14.127 -3.125 1.00 87.25 82 ILE A C 1
ATOM 681 O O . ILE A 1 82 ? 4.222 14.627 -4.088 1.00 87.25 82 ILE A O 1
ATOM 685 N N . LEU A 1 83 ? 4.347 13.536 -2.144 1.00 84.81 83 LEU A N 1
ATOM 686 C CA . LEU A 1 83 ? 5.814 13.4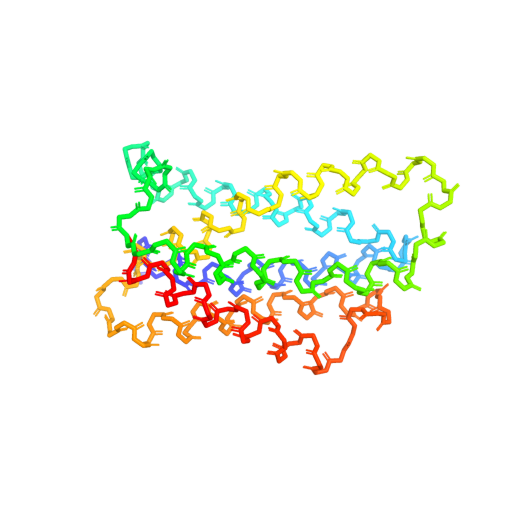16 -2.179 1.00 84.81 83 LEU A CA 1
ATOM 687 C C . LEU A 1 83 ? 6.376 12.690 -3.414 1.00 84.81 83 LEU A C 1
ATOM 689 O O . LEU A 1 83 ? 7.492 13.020 -3.808 1.00 84.81 83 LEU A O 1
ATOM 693 N N . PRO A 1 84 ? 5.666 11.744 -4.055 1.00 78.50 84 PRO A N 1
ATOM 694 C CA . PRO A 1 84 ? 6.116 11.181 -5.328 1.00 78.50 84 PRO A CA 1
ATOM 695 C C . PRO A 1 84 ? 5.975 12.142 -6.525 1.00 78.50 84 PRO A C 1
ATOM 697 O O . PRO A 1 84 ? 6.592 11.915 -7.564 1.00 78.50 84 PRO A O 1
ATOM 700 N N . LEU A 1 85 ? 5.190 13.223 -6.408 1.00 81.25 85 LEU A N 1
ATOM 701 C CA . LEU A 1 85 ? 4.898 14.138 -7.517 1.00 81.25 85 LEU A CA 1
ATOM 702 C C . LEU A 1 85 ? 6.147 14.849 -8.072 1.00 81.25 85 LEU A C 1
ATOM 704 O O . LEU A 1 85 ? 6.272 14.906 -9.291 1.00 81.25 85 LEU A O 1
ATOM 708 N N . PRO A 1 86 ? 7.102 15.357 -7.267 1.00 81.75 86 PRO A N 1
ATOM 709 C CA . PRO A 1 86 ? 8.338 15.929 -7.798 1.00 81.75 86 PRO A CA 1
ATOM 710 C C . PRO A 1 86 ? 9.137 14.955 -8.670 1.00 81.75 86 PRO A C 1
ATOM 712 O O . PRO A 1 86 ? 9.605 15.355 -9.730 1.00 81.75 86 PRO A O 1
ATOM 715 N N . LEU A 1 87 ? 9.242 13.677 -8.280 1.00 76.25 87 LEU A N 1
ATOM 716 C CA . LEU A 1 87 ? 9.905 12.655 -9.104 1.00 76.25 87 LEU A CA 1
ATOM 717 C C . LEU A 1 87 ? 9.171 12.454 -10.432 1.00 76.25 87 LEU A C 1
ATOM 719 O O . LEU A 1 87 ? 9.803 12.342 -11.477 1.00 76.25 87 LEU A O 1
ATOM 723 N N . PHE A 1 88 ? 7.840 12.463 -10.399 1.00 75.25 88 PHE A N 1
ATOM 724 C CA . PHE A 1 88 ? 7.019 12.386 -11.601 1.00 75.25 88 PHE A CA 1
ATOM 725 C C . PHE A 1 88 ? 7.220 13.601 -12.521 1.00 75.25 88 PHE A C 1
ATOM 727 O O . PHE A 1 88 ? 7.361 13.439 -13.728 1.00 75.25 88 PHE A O 1
ATOM 734 N N . LEU A 1 89 ? 7.301 14.811 -11.958 1.00 81.94 89 LEU A N 1
ATOM 735 C CA . LEU A 1 89 ? 7.569 16.041 -12.711 1.00 81.94 89 LEU A CA 1
ATOM 736 C C . LEU A 1 89 ? 8.983 16.071 -13.304 1.00 81.94 89 LEU A C 1
ATOM 738 O O . LEU A 1 89 ? 9.172 16.627 -14.380 1.00 81.94 89 LEU A O 1
ATOM 742 N N . MET A 1 90 ? 9.967 15.473 -12.628 1.00 83.75 90 MET A N 1
ATOM 743 C CA . MET A 1 90 ? 11.337 15.337 -13.139 1.00 83.75 90 MET A CA 1
ATOM 744 C C . MET A 1 90 ? 11.462 14.325 -14.283 1.00 83.75 90 MET A C 1
ATOM 746 O O . MET A 1 90 ? 12.444 14.384 -15.014 1.00 83.75 90 MET A O 1
ATOM 750 N N . HIS A 1 91 ? 10.483 13.428 -14.421 1.00 83.25 91 HIS A N 1
ATOM 751 C CA . HIS A 1 91 ? 10.444 12.367 -15.427 1.00 83.25 91 HIS A CA 1
ATOM 752 C C . HIS A 1 91 ? 9.190 12.445 -16.311 1.00 83.25 91 HIS A C 1
ATOM 754 O O . HIS A 1 91 ? 8.650 11.421 -16.748 1.00 83.25 91 HIS A O 1
ATOM 760 N N . TYR A 1 92 ? 8.682 13.658 -16.548 1.00 82.00 92 TYR A N 1
ATOM 761 C CA . TYR A 1 92 ? 7.429 13.878 -17.275 1.00 82.00 92 TYR A CA 1
ATOM 762 C C . TYR A 1 92 ? 7.488 13.390 -18.730 1.00 82.00 92 TYR A C 1
ATOM 764 O O . TYR A 1 92 ? 6.451 13.035 -19.283 1.00 82.00 92 TYR A O 1
ATOM 772 N N . GLU A 1 93 ? 8.681 13.293 -19.325 1.00 83.56 93 GLU A N 1
ATOM 773 C CA . GLU A 1 93 ? 8.922 12.729 -20.660 1.00 83.56 93 GLU A CA 1
ATOM 774 C C . GLU A 1 93 ? 8.429 11.278 -20.784 1.00 83.56 93 GLU A C 1
ATOM 776 O O . GLU A 1 93 ? 8.096 10.789 -21.863 1.00 83.56 93 GLU A O 1
ATOM 781 N N . THR A 1 94 ? 8.303 10.566 -19.659 1.00 77.75 94 THR A N 1
ATOM 782 C CA . THR A 1 94 ? 7.709 9.222 -19.645 1.00 77.75 94 THR A CA 1
ATOM 783 C C . THR A 1 94 ? 6.229 9.218 -20.048 1.00 77.75 94 THR A C 1
ATOM 785 O O . THR A 1 94 ? 5.697 8.159 -20.386 1.00 77.75 94 THR A O 1
ATOM 788 N N . LEU A 1 95 ? 5.580 10.388 -20.069 1.00 75.00 95 LEU A N 1
ATOM 789 C CA . LEU A 1 95 ? 4.193 10.605 -20.468 1.00 75.00 95 LEU A CA 1
ATOM 790 C C . LEU A 1 95 ? 4.050 11.059 -21.926 1.00 75.00 95 LEU A C 1
ATOM 792 O O . LEU A 1 95 ? 2.951 11.421 -22.327 1.00 75.00 95 LEU A O 1
ATOM 796 N N . ASP A 1 96 ? 5.091 11.026 -22.756 1.00 81.94 96 ASP A N 1
ATOM 797 C CA . ASP A 1 96 ? 4.992 11.531 -24.138 1.00 81.94 96 ASP A CA 1
ATOM 798 C C . ASP A 1 96 ? 3.996 10.754 -25.026 1.00 81.94 96 ASP A C 1
ATOM 800 O O . ASP A 1 96 ? 3.622 11.209 -26.108 1.00 81.94 96 ASP A O 1
ATOM 804 N N . ILE A 1 97 ? 3.518 9.589 -24.573 1.00 82.25 97 ILE A N 1
ATOM 805 C CA . ILE A 1 97 ? 2.536 8.763 -25.283 1.00 82.25 97 ILE A CA 1
ATOM 806 C C . ILE A 1 97 ? 1.238 8.606 -24.476 1.00 82.25 97 ILE A C 1
ATOM 808 O O . ILE A 1 97 ? 1.245 8.242 -23.298 1.00 82.25 97 ILE A O 1
ATOM 812 N N . TRP A 1 98 ? 0.086 8.823 -25.118 1.00 81.25 98 TRP A N 1
ATOM 813 C CA . TRP A 1 98 ? -1.229 8.790 -24.455 1.00 81.25 98 TRP A CA 1
ATOM 814 C C . TRP A 1 98 ? -1.561 7.426 -23.824 1.00 81.25 98 TRP A C 1
ATOM 816 O O . TRP A 1 98 ? -2.295 7.354 -22.839 1.00 81.25 98 TRP A O 1
ATOM 826 N N . GLN A 1 99 ? -0.988 6.337 -24.348 1.00 82.56 99 GLN A N 1
ATOM 827 C CA . GLN A 1 99 ? -1.152 4.981 -23.819 1.00 82.56 99 GLN A CA 1
ATOM 828 C C . GLN A 1 99 ? -0.612 4.840 -22.392 1.00 82.56 99 GLN A C 1
ATOM 830 O O . GLN A 1 99 ? -0.988 3.905 -21.693 1.00 82.56 99 GLN A O 1
ATOM 835 N N . VAL A 1 100 ? 0.260 5.752 -21.958 1.00 78.44 100 VAL A N 1
ATOM 836 C CA . VAL A 1 100 ? 0.789 5.806 -20.593 1.00 78.44 100 VAL A CA 1
ATOM 837 C C . VAL A 1 100 ? -0.136 6.624 -19.683 1.00 78.44 100 VAL A C 1
ATOM 839 O O . VAL A 1 100 ? -0.301 6.278 -18.516 1.00 78.44 100 VAL A O 1
ATOM 842 N N . TRP A 1 101 ? -0.833 7.634 -20.213 1.00 81.00 101 TRP A N 1
ATOM 843 C CA . TRP A 1 101 ? -1.703 8.518 -19.427 1.00 81.00 101 TRP A CA 1
ATOM 844 C C . TRP A 1 101 ? -2.849 7.761 -18.773 1.00 81.00 101 TRP A C 1
ATOM 846 O O . TRP A 1 101 ? -3.084 7.908 -17.577 1.00 81.00 101 TRP A O 1
ATOM 856 N N . LEU A 1 102 ? -3.566 6.948 -19.553 1.00 83.25 102 LEU A N 1
ATOM 857 C CA . LEU A 1 102 ? -4.747 6.252 -19.054 1.00 83.25 102 LEU A CA 1
ATOM 858 C C . LEU A 1 102 ? -4.401 5.294 -17.893 1.00 83.25 102 LEU A C 1
ATOM 860 O O . LEU A 1 102 ? -5.026 5.427 -16.840 1.00 83.25 102 LEU A O 1
ATOM 864 N N . PRO A 1 103 ? -3.397 4.397 -18.001 1.00 82.62 103 PRO A N 1
ATOM 865 C CA . PRO A 1 103 ? -2.942 3.591 -16.870 1.00 82.62 103 PRO A CA 1
ATOM 866 C C . PRO A 1 103 ? -2.536 4.416 -15.648 1.00 82.62 103 PRO A C 1
ATOM 868 O O . PRO A 1 103 ? -2.906 4.051 -14.536 1.00 82.62 103 PRO A O 1
ATOM 871 N N . TRP A 1 104 ? -1.829 5.536 -15.830 1.00 83.56 104 TRP A N 1
ATOM 872 C CA . TRP A 1 104 ? -1.415 6.389 -14.712 1.00 83.56 104 TRP A CA 1
ATOM 873 C C . TRP A 1 104 ? -2.576 7.095 -14.023 1.00 83.56 104 TRP A C 1
ATOM 875 O O . TRP A 1 104 ? -2.610 7.142 -12.798 1.00 83.56 104 TRP A O 1
ATOM 885 N N . ILE A 1 105 ? -3.542 7.616 -14.780 1.00 86.25 105 ILE A N 1
ATOM 886 C CA . ILE A 1 105 ? -4.740 8.249 -14.217 1.00 86.25 105 ILE A CA 1
ATOM 887 C C . ILE A 1 105 ? -5.553 7.214 -13.439 1.00 86.25 105 ILE A C 1
ATOM 889 O O . ILE A 1 105 ? -5.973 7.480 -12.314 1.00 86.25 105 ILE A O 1
ATOM 893 N N . LEU A 1 106 ? -5.741 6.018 -14.006 1.00 90.38 106 LEU A N 1
ATOM 894 C CA . LEU A 1 106 ? -6.427 4.927 -13.316 1.00 90.38 106 LEU A CA 1
ATOM 895 C C . LEU A 1 106 ? -5.684 4.526 -12.039 1.00 90.38 106 LEU A C 1
ATOM 897 O O . LEU A 1 106 ? -6.316 4.376 -10.997 1.00 90.38 106 LEU A O 1
ATOM 901 N N . LEU A 1 107 ? -4.354 4.415 -12.093 1.00 89.44 107 LEU A N 1
ATOM 902 C CA . LEU A 1 107 ? -3.526 4.140 -10.923 1.00 89.44 107 LEU A CA 1
ATOM 903 C C . LEU A 1 107 ? -3.710 5.233 -9.861 1.00 89.44 107 LEU A C 1
ATOM 905 O O . LEU A 1 107 ? -4.068 4.925 -8.733 1.00 89.44 107 LEU A O 1
ATOM 909 N N . ALA A 1 108 ? -3.555 6.507 -10.217 1.00 87.50 108 ALA A N 1
ATOM 910 C CA . ALA A 1 108 ? -3.672 7.627 -9.284 1.00 87.50 108 ALA A CA 1
ATOM 911 C C . ALA A 1 108 ? -5.065 7.739 -8.640 1.00 87.50 108 ALA A C 1
ATOM 913 O O . ALA A 1 108 ? -5.176 8.129 -7.480 1.00 87.50 108 ALA A O 1
ATOM 914 N N . LEU A 1 109 ? -6.129 7.389 -9.371 1.00 91.00 109 LEU A N 1
ATOM 915 C CA . LEU A 1 109 ? -7.501 7.467 -8.870 1.00 91.00 109 LEU A CA 1
ATOM 916 C C . LEU A 1 109 ? -7.926 6.251 -8.051 1.00 91.00 109 LEU A C 1
ATOM 918 O O . LEU A 1 109 ? -8.745 6.410 -7.152 1.00 91.00 109 LEU A O 1
ATOM 922 N N . ILE A 1 110 ? -7.428 5.053 -8.366 1.00 95.12 110 ILE A N 1
ATOM 923 C CA . ILE A 1 110 ? -7.892 3.794 -7.762 1.00 95.12 110 ILE A CA 1
ATOM 924 C C . ILE A 1 110 ? -6.940 3.326 -6.662 1.00 95.12 110 ILE A C 1
ATOM 926 O O . ILE A 1 110 ? -7.394 2.928 -5.586 1.00 95.12 110 ILE A O 1
ATOM 930 N N . ASN A 1 111 ? -5.632 3.393 -6.915 1.00 94.31 111 ASN A N 1
ATOM 931 C CA . ASN A 1 111 ? -4.608 2.821 -6.048 1.00 94.31 111 ASN A CA 1
ATOM 932 C C . ASN A 1 111 ? -4.695 3.329 -4.603 1.00 94.31 111 ASN A C 1
ATOM 934 O O . ASN A 1 111 ? -4.743 2.486 -3.708 1.00 94.31 111 ASN A O 1
ATOM 938 N N . PRO A 1 112 ? -4.817 4.652 -4.343 1.00 92.50 112 PRO A N 1
ATOM 939 C CA . PRO A 1 112 ? -4.849 5.151 -2.970 1.00 92.50 112 PRO A CA 1
ATOM 940 C C . PRO A 1 112 ? -5.981 4.534 -2.142 1.00 92.50 112 PRO A C 1
ATOM 942 O O . PRO A 1 112 ? -5.793 4.222 -0.973 1.00 92.50 112 PRO A O 1
ATOM 945 N N . TRP A 1 113 ? -7.149 4.292 -2.742 1.00 94.50 113 TRP A N 1
ATOM 946 C CA . TRP A 1 113 ? -8.283 3.712 -2.023 1.00 94.50 113 TRP A CA 1
ATOM 947 C C . TRP A 1 113 ? -8.050 2.252 -1.663 1.00 94.50 113 TRP A C 1
ATOM 949 O O . TRP A 1 113 ? -8.281 1.860 -0.522 1.00 94.50 113 TRP A O 1
ATOM 959 N N . ILE A 1 114 ? -7.611 1.444 -2.631 1.00 97.44 114 ILE A N 1
ATOM 960 C CA . ILE A 1 114 ? -7.406 0.008 -2.413 1.00 97.44 114 ILE A CA 1
ATOM 961 C C . ILE A 1 114 ? -6.263 -0.209 -1.417 1.00 97.44 114 ILE A C 1
ATOM 963 O O . ILE A 1 114 ? -6.417 -0.994 -0.479 1.00 97.44 114 ILE A O 1
ATOM 967 N N . GLU A 1 115 ? -5.152 0.510 -1.591 1.00 96.56 115 GLU A N 1
ATOM 968 C CA . GLU A 1 115 ? -4.003 0.435 -0.693 1.00 96.56 115 GLU A CA 1
ATOM 969 C C . GLU A 1 115 ? -4.374 0.858 0.727 1.00 96.56 115 GLU A C 1
ATOM 971 O O . GLU A 1 115 ? -4.169 0.083 1.661 1.00 96.56 115 GLU A O 1
ATOM 976 N N . GLU A 1 116 ? -4.988 2.028 0.923 1.00 95.25 116 GLU A N 1
ATOM 977 C CA . GLU A 1 116 ? -5.333 2.475 2.277 1.00 95.25 116 GLU A CA 1
ATOM 978 C C . GLU A 1 116 ? -6.378 1.570 2.939 1.00 95.25 116 GLU A C 1
ATOM 980 O O . GLU A 1 116 ? -6.269 1.263 4.128 1.00 95.25 116 GLU A O 1
ATOM 985 N N . PHE A 1 117 ? -7.351 1.048 2.185 1.00 97.12 117 PHE A N 1
ATOM 986 C CA . PHE A 1 117 ? -8.324 0.094 2.725 1.00 97.12 117 PHE A CA 1
ATOM 987 C C . PHE A 1 117 ? -7.666 -1.203 3.185 1.00 97.12 117 PHE A C 1
ATOM 989 O O . PHE A 1 117 ? -8.127 -1.819 4.147 1.00 97.12 117 PHE A O 1
ATOM 996 N N . TYR A 1 118 ? -6.602 -1.635 2.518 1.00 98.50 118 TYR A N 1
ATOM 997 C CA . TYR A 1 118 ? -5.870 -2.824 2.914 1.00 98.50 118 TYR A CA 1
ATOM 998 C C . TYR A 1 118 ? -4.914 -2.531 4.081 1.00 98.50 118 TYR A C 1
ATOM 1000 O O . TYR A 1 118 ? -5.038 -3.132 5.152 1.00 98.50 118 TYR A O 1
ATOM 1008 N N . TRP A 1 119 ? -3.987 -1.586 3.909 1.00 97.50 119 TRP A N 1
ATOM 1009 C CA . TRP A 1 119 ? -2.920 -1.308 4.870 1.00 97.50 119 TRP A CA 1
ATOM 1010 C C . TRP A 1 119 ? -3.429 -0.666 6.158 1.00 97.50 119 TRP A C 1
ATOM 1012 O O . TRP A 1 119 ? -2.986 -1.055 7.238 1.00 97.50 119 TRP A O 1
ATOM 1022 N N . ARG A 1 120 ? -4.335 0.316 6.062 1.00 95.06 120 ARG A N 1
ATOM 1023 C CA . ARG A 1 120 ? -4.844 1.088 7.212 1.00 95.06 120 ARG A CA 1
ATOM 1024 C C . ARG A 1 120 ? -6.221 0.620 7.641 1.00 95.06 120 ARG A C 1
ATOM 1026 O O . ARG A 1 120 ? -6.476 0.565 8.829 1.00 95.06 120 ARG A O 1
ATOM 1033 N N . GLY A 1 121 ? -7.080 0.196 6.721 1.00 95.75 121 GLY A N 1
ATOM 1034 C CA . GLY A 1 121 ? -8.369 -0.397 7.081 1.00 95.75 121 GLY A CA 1
ATOM 1035 C C . GLY A 1 121 ? -8.215 -1.808 7.657 1.00 95.75 121 GLY A C 1
ATOM 1036 O O . GLY A 1 121 ? -8.367 -2.047 8.857 1.00 95.75 121 GLY A O 1
ATOM 1037 N N . LEU A 1 122 ? -7.908 -2.774 6.789 1.00 98.06 122 LEU A N 1
ATOM 1038 C CA . LEU A 1 122 ? -7.939 -4.197 7.118 1.00 98.06 122 LEU A CA 1
ATOM 1039 C C . LEU A 1 122 ? -6.857 -4.597 8.131 1.00 98.06 122 LEU A C 1
ATOM 1041 O O . LEU A 1 122 ? -7.165 -5.277 9.115 1.00 98.06 122 LEU A O 1
ATOM 1045 N N . LEU A 1 123 ? -5.593 -4.221 7.910 1.00 97.75 123 LEU A N 1
ATOM 1046 C CA . LEU A 1 123 ? -4.517 -4.660 8.804 1.00 97.75 123 LEU A CA 1
ATOM 1047 C C . LEU A 1 123 ? -4.609 -4.027 10.198 1.00 97.75 123 LEU A C 1
ATOM 1049 O O . LEU A 1 123 ? -4.328 -4.730 11.173 1.00 97.75 123 LEU A O 1
ATOM 1053 N N . PHE A 1 124 ? -5.046 -2.768 10.337 1.00 94.69 124 PHE A N 1
ATOM 1054 C CA . PHE A 1 124 ? -5.273 -2.178 11.666 1.00 94.69 124 PHE A CA 1
ATOM 1055 C C . PHE A 1 124 ? -6.437 -2.853 12.387 1.00 94.69 124 PHE A C 1
ATOM 1057 O O . PHE A 1 124 ? -6.283 -3.232 13.548 1.00 94.69 124 PHE A O 1
ATOM 1064 N N . GLU A 1 125 ? -7.558 -3.121 11.705 1.00 95.00 125 GLU A N 1
ATOM 1065 C CA . GLU A 1 125 ? -8.702 -3.811 12.322 1.00 95.00 125 GLU A CA 1
ATOM 1066 C C . GLU A 1 125 ? -8.283 -5.157 12.942 1.00 95.00 125 GLU A C 1
ATOM 1068 O O . GLU A 1 125 ? -8.662 -5.503 14.064 1.00 95.00 125 GLU A O 1
ATOM 1073 N N . TYR A 1 126 ? -7.422 -5.908 12.251 1.00 97.00 126 TYR A N 1
ATOM 1074 C CA . TYR A 1 126 ? -6.928 -7.201 12.731 1.00 97.00 126 TYR A CA 1
ATOM 1075 C C . TYR A 1 126 ? -5.704 -7.119 13.662 1.00 97.00 126 TYR A C 1
ATOM 1077 O O . TYR A 1 126 ? -5.345 -8.122 14.303 1.00 97.00 126 TYR A O 1
ATOM 1085 N N . SER A 1 127 ? -5.095 -5.940 13.808 1.00 96.00 127 SER A N 1
ATOM 1086 C CA . SER A 1 127 ? -4.009 -5.660 14.756 1.00 96.00 127 SER A CA 1
ATOM 1087 C C . SER A 1 127 ? -4.428 -4.803 15.956 1.00 96.00 127 SER A C 1
ATOM 1089 O O . SER A 1 127 ? -3.598 -4.575 16.824 1.00 96.00 127 SER A O 1
ATOM 1091 N N . LYS A 1 128 ? -5.715 -4.469 16.120 1.00 90.44 128 LYS A N 1
ATOM 1092 C CA . LYS A 1 128 ? -6.247 -3.649 17.233 1.00 90.44 128 LYS A CA 1
ATOM 1093 C C . LYS A 1 128 ? -5.910 -4.105 18.659 1.00 90.44 128 LYS A C 1
ATOM 1095 O O . LYS A 1 128 ? -5.969 -3.316 19.592 1.00 90.44 128 LYS A O 1
ATOM 1100 N N . ASN A 1 129 ? -5.572 -5.383 18.843 1.00 93.31 129 ASN A N 1
ATOM 1101 C CA . ASN A 1 129 ? -5.149 -5.927 20.141 1.00 93.31 129 ASN A CA 1
ATOM 1102 C C . ASN A 1 129 ? -3.650 -5.708 20.424 1.00 93.31 129 ASN A C 1
ATOM 1104 O O . ASN A 1 129 ? -3.142 -6.176 21.441 1.00 93.31 129 ASN A O 1
ATOM 1108 N N . TRP A 1 130 ? -2.912 -5.103 19.498 1.00 96.00 130 TRP A N 1
ATOM 1109 C CA . TRP A 1 130 ? -1.524 -4.706 19.690 1.00 96.00 130 TRP A CA 1
ATOM 1110 C C . TRP A 1 130 ? -1.443 -3.298 20.274 1.00 96.00 130 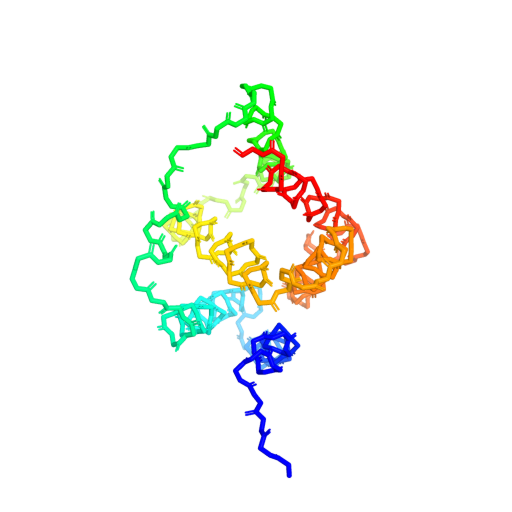TRP A C 1
ATOM 1112 O O . TRP A 1 130 ? -2.424 -2.558 20.301 1.00 96.00 130 TRP A O 1
ATOM 1122 N N . SER A 1 131 ? -0.255 -2.909 20.739 1.00 95.94 131 SER A N 1
ATOM 1123 C CA . SER A 1 131 ? -0.009 -1.493 20.999 1.00 95.94 131 SER A CA 1
ATOM 1124 C C . SER A 1 131 ? -0.084 -0.713 19.683 1.00 95.94 131 SER A C 1
ATOM 1126 O O . SER A 1 131 ? 0.300 -1.228 18.629 1.00 95.94 131 SER A O 1
ATOM 1128 N N . LYS A 1 132 ? -0.530 0.547 19.750 1.00 94.00 132 LYS A N 1
ATOM 1129 C CA . LYS A 1 132 ? -0.639 1.433 18.577 1.00 94.00 132 LYS A CA 1
ATOM 1130 C C . LYS A 1 132 ? 0.648 1.461 17.753 1.00 94.00 132 LYS A C 1
ATOM 1132 O O . LYS A 1 132 ? 0.628 1.261 16.546 1.00 94.00 132 LYS A O 1
ATOM 1137 N N . TRP A 1 133 ? 1.786 1.615 18.428 1.00 95.88 133 TRP A N 1
ATOM 1138 C CA . TRP A 1 133 ? 3.099 1.620 17.784 1.00 95.88 133 TRP A CA 1
ATOM 1139 C C . TRP A 1 133 ? 3.445 0.299 17.106 1.00 95.88 133 TRP A C 1
ATOM 1141 O O . TRP A 1 133 ? 4.019 0.312 16.025 1.00 95.88 133 TRP A O 1
ATOM 1151 N N . MET A 1 134 ? 3.083 -0.840 17.698 1.00 96.81 134 MET A N 1
ATOM 1152 C CA . MET A 1 134 ? 3.337 -2.137 17.076 1.00 96.81 134 MET A CA 1
ATOM 1153 C C . MET A 1 134 ? 2.495 -2.323 15.809 1.00 96.81 134 MET A C 1
ATOM 1155 O O . MET A 1 134 ? 3.027 -2.815 14.817 1.00 96.81 134 MET A O 1
ATOM 1159 N N . ALA A 1 135 ? 1.225 -1.901 15.814 1.00 96.56 135 ALA A N 1
ATOM 1160 C CA . ALA A 1 135 ? 0.384 -1.902 14.616 1.00 96.56 135 ALA A CA 1
ATOM 1161 C C . ALA A 1 135 ? 0.977 -0.996 13.524 1.00 96.56 135 ALA A C 1
ATOM 1163 O O . ALA A 1 135 ? 1.269 -1.486 12.436 1.00 96.56 135 ALA A O 1
ATOM 1164 N N . ILE A 1 136 ? 1.273 0.270 13.853 1.00 97.25 136 ILE A N 1
ATOM 1165 C CA . ILE A 1 136 ? 1.852 1.250 12.919 1.00 97.25 136 ILE A CA 1
ATOM 1166 C C . ILE A 1 136 ? 3.171 0.749 12.327 1.00 97.25 136 ILE A C 1
ATOM 1168 O O . ILE A 1 136 ? 3.343 0.782 11.109 1.00 97.25 136 ILE A O 1
ATOM 1172 N N . LEU A 1 137 ? 4.109 0.280 13.155 1.00 97.88 137 LEU A N 1
ATOM 1173 C CA . LEU A 1 137 ? 5.418 -0.175 12.680 1.00 97.88 137 LEU A CA 1
ATOM 1174 C C . LEU A 1 137 ? 5.292 -1.421 11.807 1.00 97.88 137 LEU A C 1
ATOM 1176 O O . LEU A 1 137 ? 5.939 -1.499 10.765 1.00 97.88 137 LEU A O 1
ATOM 1180 N N . PHE A 1 138 ? 4.437 -2.369 12.197 1.00 97.62 138 PHE A N 1
ATOM 1181 C CA . PHE A 1 138 ? 4.189 -3.565 11.404 1.00 97.62 138 PHE A CA 1
ATOM 1182 C C . PHE A 1 138 ? 3.630 -3.214 10.027 1.00 97.62 138 PHE A C 1
ATOM 1184 O O . PHE A 1 138 ? 4.224 -3.609 9.026 1.00 97.62 138 PHE A O 1
ATOM 1191 N N . THR A 1 139 ? 2.531 -2.454 9.963 1.00 97.44 139 THR A N 1
ATOM 1192 C CA . THR A 1 139 ? 1.883 -2.106 8.691 1.00 97.44 139 THR A CA 1
ATOM 1193 C C . THR A 1 139 ? 2.792 -1.266 7.808 1.00 97.44 139 THR A C 1
ATOM 1195 O O . THR A 1 139 ? 2.857 -1.510 6.611 1.00 97.44 139 THR A O 1
ATOM 1198 N N . SER A 1 140 ? 3.544 -0.329 8.394 1.00 98.06 140 SER A N 1
ATOM 1199 C CA . SER A 1 140 ? 4.510 0.502 7.663 1.00 98.06 140 SER A CA 1
ATOM 1200 C C . SER A 1 140 ? 5.642 -0.331 7.076 1.00 98.06 140 SER A C 1
ATOM 1202 O O . SER A 1 140 ? 6.044 -0.107 5.939 1.00 98.06 140 SER A O 1
ATOM 1204 N N . LEU A 1 141 ? 6.147 -1.311 7.833 1.00 98.25 141 LEU A N 1
ATOM 1205 C CA . LEU A 1 141 ? 7.216 -2.189 7.373 1.00 98.25 141 LEU A CA 1
ATOM 1206 C C . LEU A 1 141 ? 6.752 -3.047 6.198 1.00 98.25 141 LEU A C 1
ATOM 1208 O O . LEU A 1 141 ? 7.426 -3.087 5.174 1.00 98.25 141 LEU A O 1
ATOM 1212 N N . VAL A 1 142 ? 5.603 -3.719 6.319 1.00 98.00 142 VAL A N 1
ATOM 1213 C CA . VAL A 1 142 ? 5.111 -4.570 5.225 1.00 98.00 142 VAL A CA 1
ATOM 1214 C C . VAL A 1 142 ? 4.675 -3.754 4.005 1.00 98.00 142 VAL A C 1
ATOM 1216 O O . VAL A 1 142 ? 4.894 -4.207 2.887 1.00 98.00 142 VAL A O 1
ATOM 1219 N N . PHE A 1 143 ? 4.156 -2.538 4.200 1.00 97.69 143 PHE A N 1
ATOM 1220 C CA . PHE A 1 143 ? 3.894 -1.574 3.127 1.00 97.69 143 PHE A CA 1
ATOM 1221 C C . PHE A 1 143 ? 5.179 -1.221 2.363 1.00 97.69 143 PHE A C 1
ATOM 1223 O O . PHE A 1 143 ? 5.226 -1.323 1.138 1.00 97.69 143 PHE A O 1
ATOM 1230 N N . ALA A 1 144 ? 6.250 -0.876 3.080 1.00 97.06 144 ALA A N 1
ATOM 1231 C CA . ALA A 1 144 ? 7.528 -0.516 2.472 1.00 97.06 144 ALA A CA 1
ATOM 1232 C C . ALA A 1 144 ? 8.202 -1.690 1.750 1.00 97.06 144 ALA A C 1
ATOM 1234 O O . ALA A 1 144 ? 8.720 -1.545 0.644 1.00 97.06 144 ALA A O 1
ATOM 1235 N N . LEU A 1 145 ? 8.164 -2.882 2.352 1.00 96.94 145 LEU A N 1
ATOM 1236 C CA . LEU A 1 145 ? 8.689 -4.097 1.729 1.00 96.94 145 LEU A CA 1
ATOM 1237 C C . LEU A 1 145 ? 7.909 -4.478 0.470 1.00 96.94 145 LEU A C 1
ATOM 1239 O O . LEU A 1 145 ? 8.505 -4.978 -0.480 1.00 96.94 145 LEU A O 1
ATOM 1243 N N . ASN A 1 146 ? 6.602 -4.215 0.437 1.00 97.31 146 ASN A N 1
ATOM 1244 C CA . ASN A 1 146 ? 5.805 -4.415 -0.763 1.00 97.31 146 ASN A CA 1
ATOM 1245 C C . ASN A 1 146 ? 6.277 -3.537 -1.923 1.00 97.31 146 ASN A C 1
ATOM 1247 O O . ASN A 1 146 ? 6.400 -4.023 -3.042 1.00 97.31 146 ASN A O 1
ATOM 1251 N N . HIS A 1 147 ? 6.670 -2.295 -1.644 1.00 95.12 147 HIS A N 1
ATOM 1252 C CA . HIS A 1 147 ? 7.176 -1.382 -2.667 1.00 95.12 147 HIS A CA 1
ATOM 1253 C C . HIS A 1 147 ? 8.530 -1.797 -3.257 1.00 95.12 147 HIS A C 1
ATOM 1255 O O . HIS A 1 147 ? 8.848 -1.416 -4.384 1.00 95.12 147 HIS A O 1
ATOM 1261 N N . ALA A 1 148 ? 9.304 -2.639 -2.561 1.00 95.06 148 ALA A N 1
ATOM 1262 C CA . ALA A 1 148 ? 10.563 -3.163 -3.089 1.00 95.06 148 ALA A CA 1
ATOM 1263 C C . ALA A 1 148 ? 10.375 -3.973 -4.387 1.00 95.06 148 ALA A C 1
ATOM 1265 O O . ALA A 1 148 ? 11.311 -4.081 -5.180 1.00 95.06 148 ALA A O 1
ATOM 1266 N N . VAL A 1 149 ? 9.172 -4.511 -4.635 1.00 94.38 149 VAL A N 1
ATOM 1267 C CA . VAL A 1 149 ? 8.885 -5.285 -5.847 1.00 94.38 149 VAL A CA 1
ATOM 1268 C C . VAL A 1 149 ? 9.044 -4.464 -7.128 1.00 94.38 149 VAL A C 1
ATOM 1270 O O . VAL A 1 149 ? 9.508 -4.978 -8.148 1.00 94.38 149 VAL A O 1
ATOM 1273 N N . PHE A 1 150 ? 8.715 -3.172 -7.084 1.00 90.31 150 PHE A N 1
ATOM 1274 C CA . PHE A 1 150 ? 8.789 -2.308 -8.260 1.00 90.31 150 PHE A CA 1
ATOM 1275 C C . PHE A 1 150 ? 10.236 -2.056 -8.694 1.00 90.31 150 PHE A C 1
ATOM 1277 O O . PHE A 1 150 ? 10.490 -1.869 -9.884 1.00 90.31 150 PHE A O 1
ATOM 1284 N N . GLY A 1 151 ? 11.193 -2.162 -7.768 1.00 90.50 151 GLY A N 1
ATOM 1285 C CA . GLY A 1 151 ? 12.621 -2.022 -8.042 1.00 90.50 151 GLY A CA 1
ATOM 1286 C C . GLY A 1 151 ? 13.230 -3.135 -8.897 1.00 90.50 151 GLY A C 1
ATOM 1287 O O . GLY A 1 151 ? 14.330 -2.963 -9.407 1.00 90.50 151 GLY A O 1
ATOM 1288 N N . ILE A 1 152 ? 12.536 -4.262 -9.095 1.00 91.56 152 ILE A N 1
ATOM 1289 C CA . ILE A 1 152 ? 13.036 -5.384 -9.913 1.00 91.56 152 ILE A CA 1
ATOM 1290 C C . ILE A 1 152 ? 13.108 -5.006 -11.394 1.00 91.56 152 ILE A C 1
ATOM 1292 O O . ILE A 1 152 ? 14.028 -5.416 -12.094 1.00 91.56 152 ILE A O 1
ATOM 1296 N N . ASN A 1 153 ? 12.126 -4.237 -11.872 1.00 91.06 153 ASN A N 1
ATOM 1297 C CA . ASN A 1 153 ? 11.964 -3.900 -13.291 1.00 91.06 153 ASN A CA 1
ATOM 1298 C C . ASN A 1 153 ? 12.029 -2.385 -13.557 1.00 91.06 153 ASN A C 1
ATOM 1300 O O . ASN A 1 153 ? 11.703 -1.938 -14.658 1.00 91.06 153 ASN A O 1
ATOM 1304 N N . SER A 1 154 ? 12.404 -1.584 -12.556 1.00 85.69 154 SER A N 1
ATOM 1305 C CA . SER A 1 154 ? 12.461 -0.124 -12.642 1.00 85.69 154 SER A CA 1
ATOM 1306 C C . SER A 1 154 ? 13.626 0.418 -11.823 1.00 85.69 154 SER A C 1
ATOM 1308 O O . SER A 1 154 ? 13.615 0.332 -10.599 1.00 85.69 154 SER A O 1
ATOM 1310 N N . GLU A 1 155 ? 14.599 1.034 -12.497 1.00 84.31 155 GLU A N 1
ATOM 1311 C CA . GLU A 1 155 ? 15.733 1.692 -11.836 1.00 84.31 155 GLU A CA 1
ATOM 1312 C C . GLU A 1 155 ? 15.268 2.840 -10.929 1.00 84.31 155 GLU A C 1
ATOM 1314 O O . GLU A 1 155 ? 15.724 2.946 -9.792 1.00 84.31 155 GLU A O 1
ATOM 1319 N N . LEU A 1 156 ? 14.290 3.633 -11.385 1.00 83.06 156 LEU A N 1
ATOM 1320 C CA . LEU A 1 156 ? 13.712 4.745 -10.622 1.00 83.06 156 LEU A CA 1
ATOM 1321 C C . LEU A 1 156 ? 13.084 4.291 -9.295 1.00 83.06 156 LEU A C 1
ATOM 1323 O O . LEU A 1 156 ? 13.180 4.995 -8.295 1.00 83.06 156 LEU A O 1
ATOM 1327 N N . ASN A 1 157 ? 12.464 3.108 -9.283 1.00 83.88 157 ASN A N 1
ATOM 1328 C CA . ASN A 1 157 ? 11.814 2.543 -8.100 1.00 83.88 157 ASN A CA 1
ATOM 1329 C C . ASN A 1 157 ? 12.696 1.519 -7.366 1.00 83.88 157 ASN A C 1
ATOM 1331 O O . ASN A 1 157 ? 12.188 0.714 -6.584 1.00 83.88 157 ASN A O 1
ATOM 1335 N N . SER A 1 158 ? 14.006 1.519 -7.621 1.00 86.94 158 SER A N 1
ATOM 1336 C CA . SER A 1 158 ? 14.947 0.581 -7.012 1.00 86.94 158 SER A CA 1
ATOM 1337 C C . SER A 1 158 ? 15.713 1.178 -5.826 1.00 86.94 158 SER A C 1
ATOM 1339 O O . SER A 1 158 ? 15.797 2.390 -5.629 1.00 86.94 158 SER A O 1
ATOM 1341 N N . GLY A 1 159 ? 16.299 0.295 -5.018 1.00 89.94 159 GLY A N 1
ATOM 1342 C CA . GLY A 1 159 ? 17.199 0.668 -3.931 1.00 89.94 159 GLY A CA 1
ATOM 1343 C C . GLY A 1 159 ? 16.522 0.990 -2.596 1.00 89.94 159 GLY A C 1
ATOM 1344 O O . GLY A 1 159 ? 15.301 1.019 -2.445 1.00 89.94 159 GLY A O 1
ATOM 1345 N N . LEU A 1 160 ? 17.364 1.223 -1.586 1.00 91.31 160 LEU A N 1
ATOM 1346 C CA . LEU A 1 160 ? 16.927 1.433 -0.202 1.00 91.31 160 LEU A CA 1
ATOM 1347 C C . LEU A 1 160 ? 16.153 2.737 -0.008 1.00 91.31 160 LEU A C 1
ATOM 1349 O O . LEU A 1 160 ? 15.352 2.822 0.918 1.00 91.31 160 LEU A O 1
ATOM 1353 N N . ILE A 1 161 ? 16.366 3.736 -0.868 1.00 90.50 161 ILE A N 1
ATOM 1354 C CA . ILE A 1 161 ? 15.695 5.031 -0.746 1.00 90.50 161 ILE A CA 1
ATOM 1355 C C . ILE A 1 161 ? 14.174 4.888 -0.846 1.00 90.50 161 ILE A C 1
ATOM 1357 O O . ILE A 1 161 ? 13.468 5.501 -0.053 1.00 90.50 161 ILE A O 1
ATOM 1361 N N . VAL A 1 162 ? 13.683 4.022 -1.741 1.00 90.50 162 VAL A N 1
ATOM 1362 C CA . VAL A 1 162 ? 12.250 3.747 -1.922 1.00 90.50 162 VAL A CA 1
ATOM 1363 C C . VAL A 1 162 ? 11.676 3.049 -0.698 1.00 90.50 162 VAL A C 1
ATOM 1365 O O . VAL A 1 162 ? 10.608 3.413 -0.217 1.00 90.50 162 VAL A O 1
ATOM 1368 N N . ILE A 1 163 ? 12.396 2.075 -0.142 1.00 94.38 163 ILE A N 1
ATOM 1369 C CA . ILE A 1 163 ? 11.952 1.357 1.059 1.00 94.38 163 ILE A CA 1
ATOM 1370 C C . ILE A 1 163 ? 11.913 2.310 2.259 1.00 94.38 163 ILE A C 1
ATOM 1372 O O . ILE A 1 163 ? 10.946 2.324 3.012 1.00 94.38 163 ILE A O 1
ATOM 1376 N N . ILE A 1 164 ? 12.940 3.144 2.436 1.00 94.38 164 ILE A N 1
ATOM 1377 C CA . ILE A 1 164 ? 12.998 4.107 3.542 1.00 94.38 164 ILE A CA 1
ATOM 1378 C C . ILE A 1 164 ? 11.897 5.161 3.395 1.00 94.38 164 ILE A C 1
ATOM 1380 O O . ILE A 1 164 ? 11.196 5.445 4.367 1.00 94.38 164 ILE A O 1
ATOM 1384 N N . SER A 1 165 ? 11.713 5.727 2.199 1.00 92.56 165 SER A N 1
ATOM 1385 C CA . SER A 1 165 ? 10.698 6.756 1.963 1.00 92.56 165 SER A CA 1
ATOM 1386 C C . SER A 1 165 ? 9.290 6.204 2.175 1.00 92.56 165 SER A C 1
ATOM 1388 O O . SER A 1 165 ? 8.527 6.779 2.950 1.00 92.56 165 SER A O 1
ATOM 1390 N N . THR A 1 166 ? 8.969 5.046 1.596 1.00 94.50 166 THR A N 1
ATOM 1391 C CA . THR A 1 166 ? 7.667 4.391 1.791 1.00 94.50 166 THR A CA 1
ATOM 1392 C C . THR A 1 166 ? 7.453 3.933 3.229 1.00 94.50 166 THR A C 1
ATOM 1394 O O . THR A 1 166 ? 6.335 4.024 3.726 1.00 94.50 166 THR A O 1
ATOM 1397 N N . PHE A 1 167 ? 8.496 3.542 3.964 1.00 96.94 167 PHE A N 1
ATOM 1398 C CA . PHE A 1 167 ? 8.381 3.256 5.395 1.00 96.94 167 PHE A CA 1
ATOM 1399 C C . PHE A 1 167 ? 8.012 4.504 6.208 1.00 96.94 167 PHE A C 1
ATOM 1401 O O . PHE A 1 167 ? 7.121 4.446 7.058 1.00 96.94 167 PHE A O 1
ATOM 1408 N N . ILE A 1 168 ? 8.643 5.647 5.921 1.00 95.69 168 ILE A N 1
ATOM 1409 C CA . ILE A 1 168 ? 8.330 6.929 6.570 1.00 95.69 168 ILE A CA 1
ATOM 1410 C C . ILE A 1 168 ? 6.902 7.373 6.228 1.00 95.69 168 ILE A C 1
ATOM 1412 O O . ILE A 1 168 ? 6.144 7.726 7.132 1.00 95.69 168 ILE A O 1
ATOM 1416 N N . MET A 1 169 ? 6.503 7.301 4.952 1.00 95.00 169 MET A N 1
ATOM 1417 C CA . MET A 1 169 ? 5.117 7.553 4.524 1.00 95.00 169 MET A CA 1
ATOM 1418 C C . MET A 1 169 ? 4.146 6.623 5.266 1.00 95.00 169 MET A C 1
ATOM 1420 O O . MET A 1 169 ? 3.139 7.066 5.817 1.00 95.00 169 MET A O 1
ATOM 1424 N N . GLY A 1 170 ? 4.531 5.347 5.350 1.00 96.38 170 GLY A N 1
ATOM 1425 C CA . GLY A 1 170 ? 3.966 4.285 6.169 1.00 96.38 170 GLY A CA 1
ATOM 1426 C C . GLY A 1 170 ? 3.547 4.765 7.554 1.00 96.38 170 GLY A C 1
ATOM 1427 O O . GLY A 1 170 ? 2.360 4.734 7.906 1.00 96.38 170 GLY A O 1
ATOM 1428 N N . ILE A 1 171 ? 4.548 5.240 8.298 1.00 96.81 171 ILE A N 1
ATOM 1429 C CA . ILE A 1 171 ? 4.424 5.693 9.681 1.00 96.81 171 ILE A CA 1
ATOM 1430 C C . ILE A 1 171 ? 3.514 6.912 9.767 1.00 96.81 171 ILE A C 1
ATOM 1432 O O . ILE A 1 171 ? 2.626 6.936 10.616 1.00 96.81 171 ILE A O 1
ATOM 1436 N N . ILE A 1 172 ? 3.705 7.913 8.902 1.00 94.81 172 ILE A N 1
ATOM 1437 C CA . ILE A 1 172 ? 2.935 9.161 8.976 1.00 94.81 172 ILE A CA 1
ATOM 1438 C C . ILE A 1 172 ? 1.451 8.893 8.726 1.00 94.81 172 ILE A C 1
ATOM 1440 O O . ILE A 1 172 ? 0.615 9.335 9.508 1.00 94.81 172 ILE A O 1
ATOM 1444 N N . TRP A 1 173 ? 1.106 8.121 7.698 1.00 94.69 173 TRP A N 1
ATOM 1445 C CA . TRP A 1 173 ? -0.288 7.761 7.443 1.00 94.69 173 TRP A CA 1
ATOM 1446 C C . TRP A 1 173 ? -0.872 6.842 8.520 1.00 94.69 173 TRP A C 1
ATOM 1448 O O . TRP A 1 173 ? -2.037 6.994 8.873 1.00 94.69 173 TRP A O 1
ATOM 1458 N N . GLY A 1 174 ? -0.073 5.943 9.106 1.00 94.19 174 GLY A N 1
ATOM 1459 C CA . GLY A 1 174 ? -0.500 5.155 10.267 1.00 94.19 174 GLY A CA 1
ATOM 1460 C C . GLY A 1 174 ? -0.798 6.021 11.498 1.00 94.19 174 GLY A C 1
ATOM 1461 O O . GLY A 1 174 ? -1.780 5.784 12.195 1.00 94.19 174 GLY A O 1
ATOM 1462 N N . LEU A 1 175 ? 0.010 7.059 11.740 1.00 92.75 175 LEU A N 1
ATOM 1463 C CA . LEU A 1 175 ? -0.239 8.046 12.793 1.00 92.75 175 LEU A CA 1
ATOM 1464 C C . LEU A 1 175 ? -1.499 8.860 12.513 1.00 92.75 175 LEU A C 1
ATOM 1466 O O . LEU A 1 175 ? -2.306 9.038 13.417 1.00 92.75 175 LEU A O 1
ATOM 1470 N N . VAL A 1 176 ? -1.685 9.324 11.274 1.00 90.94 176 VAL A N 1
ATOM 1471 C CA . VAL A 1 176 ? -2.908 10.027 10.868 1.00 90.94 176 VAL A CA 1
ATOM 1472 C C . VAL A 1 176 ? -4.124 9.141 11.131 1.00 90.94 176 VAL A C 1
ATOM 1474 O O . VAL A 1 176 ? -5.047 9.596 11.788 1.00 90.94 176 VAL A O 1
ATOM 1477 N N . TYR A 1 177 ? -4.106 7.874 10.715 1.00 89.50 177 TYR A N 1
ATOM 1478 C CA . TYR A 1 177 ? -5.229 6.952 10.913 1.00 89.50 177 TYR A CA 1
ATOM 1479 C C . TYR A 1 177 ? -5.589 6.719 12.395 1.00 89.50 177 TYR A C 1
ATOM 1481 O O . TYR A 1 177 ? -6.758 6.593 12.736 1.00 89.50 177 TYR A O 1
ATOM 1489 N N . GLU A 1 178 ? -4.603 6.672 13.295 1.00 85.50 178 GLU A N 1
ATOM 1490 C CA . GLU A 1 178 ? -4.833 6.450 14.735 1.00 85.50 178 GLU A CA 1
ATOM 1491 C C . GLU A 1 178 ? -5.204 7.715 15.527 1.00 85.50 178 GLU A C 1
ATOM 1493 O O . GLU A 1 178 ? -5.710 7.615 16.650 1.00 85.50 178 GLU A O 1
ATOM 1498 N N . LEU A 1 179 ? -4.882 8.899 15.002 1.00 76.00 179 LEU A N 1
ATOM 1499 C CA . LEU A 1 179 ? -5.043 10.183 15.696 1.00 76.00 179 LEU A CA 1
ATOM 1500 C C . LEU A 1 179 ? -6.239 11.006 15.194 1.00 76.00 179 LEU A C 1
ATOM 1502 O O . LEU A 1 179 ? -6.555 12.032 15.805 1.00 76.00 179 LEU A O 1
ATOM 1506 N N . VAL A 1 180 ? -6.880 10.593 14.097 1.00 63.59 180 VAL A N 1
ATOM 1507 C CA . VAL A 1 180 ? -7.878 11.366 13.338 1.00 63.59 180 VAL A CA 1
ATOM 1508 C C . VAL A 1 180 ? -9.143 10.557 13.105 1.00 63.59 180 VAL A C 1
ATOM 1510 O O . VAL A 1 180 ? -10.227 11.182 13.171 1.00 63.59 180 VAL A O 1
#

Radius of gyration: 16.74 Å; chains: 1; bounding box: 38×46×46 Å

Foldseek 3Di:
DDDDLLNCLLCLLVVLLVVLLVLLVVCCVPPFLCSVVVSVVSSLVSLVCNLVVSDDPVLLVVVVDDQPFDPVLVVVLVVLVCVCVVVCVVPVVVPVDVVVVVVVVCCVVPVVSSLCCSLVRRQCVSCVVDPLVVSLQSSLQSQLSSQCSSQSRDVSSHDPVSSVSSSVSSNSVSCSSVRD

Organism: NCBI:txid1647581

InterPro domains:
  IPR003675 CAAX prenyl protease 2/Lysostaphin resistance protein A-like domain [PF02517] (98-178)

Secondary structure (DSSP, 8-state):
-PPPHHHHHHHHHHHHHHHHHHHHHHHHHHHGGGGHHHHHHHHHHHHHHHHHHHS-HHHHHHHTSPP-S-HHHHHHHHHHHTTTHHHHHHTGGGGSSHHHHHHHHHHHHHHHHHHHIIIIIIHHHHHTTS-HHHHHHHHHHHHHHHHGGGGGS-STT-SHHHHHHHHHHHHHHHHHHHH-

Sequence (180 aa):
MKLTKRKIVLASPLLIIAINFAIAFLFGKFIGKWAFIPIILIEWYLFVFFILRYTEKETRTAWLQKSKGSFGWNILALFIGILPLPLFLMHYETLDIWQVWLPWILLALINPWIEEFYWRGLLFEYSKNWSKWMAILFTSLVFALNHAVFGINSELNSGLIVIISTFIMGIIWGLVYELV